Protein AF-A0A976DL37-F1 (afdb_monomer_lite)

Radius of gyration: 19.76 Å; chains: 1; bounding box: 50×33×52 Å

Secondary structure (DSSP, 8-state):
-HHHHHHHHHHHHHHHHHHH-HHHHHHHHHHHHHHHHHHHHHHHHHHHHHHHH---TT--SHHHHHHHHHHHTGGGHHHHHHHHHHHHHHHHHHHHHS--HHHHHHHHHHHHHHHHHIIIIIS-TTHHHHHT-

Structure (mmCIF, N/CA/C/O backbone):
data_AF-A0A976DL37-F1
#
_entry.id   AF-A0A976DL37-F1
#
loop_
_atom_site.group_PDB
_atom_site.id
_atom_site.type_symbol
_atom_site.label_atom_id
_atom_site.label_alt_id
_atom_site.label_comp_id
_atom_site.label_asym_id
_atom_site.label_entity_id
_atom_site.label_seq_id
_atom_site.pdbx_PDB_ins_code
_atom_site.Cartn_x
_atom_site.Cartn_y
_atom_site.Cartn_z
_atom_site.occupancy
_atom_site.B_iso_or_equiv
_at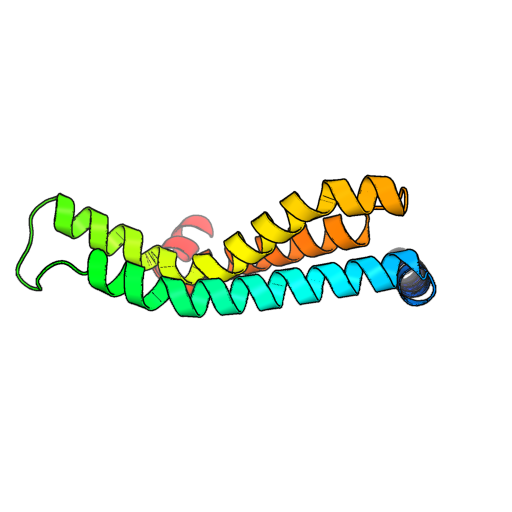om_site.auth_seq_id
_atom_site.auth_comp_id
_atom_site.auth_asym_id
_atom_site.auth_atom_id
_atom_site.pdbx_PDB_model_num
ATOM 1 N N . MET A 1 1 ? 28.365 17.688 -5.684 1.00 71.69 1 MET A N 1
ATOM 2 C CA . MET A 1 1 ? 27.333 17.961 -6.712 1.00 71.69 1 MET A CA 1
ATOM 3 C C . MET A 1 1 ? 27.333 16.906 -7.816 1.00 71.69 1 MET A C 1
ATOM 5 O O . MET A 1 1 ? 26.253 16.498 -8.215 1.00 71.69 1 MET A O 1
ATOM 9 N N . GLU A 1 2 ? 28.495 16.388 -8.227 1.00 80.44 2 GLU A N 1
ATOM 10 C CA . GLU A 1 2 ? 28.615 15.356 -9.277 1.00 80.44 2 GLU A CA 1
ATOM 11 C C . GLU A 1 2 ? 27.859 14.049 -8.974 1.00 80.44 2 GLU A C 1
ATOM 13 O O . GLU A 1 2 ? 27.139 13.545 -9.826 1.00 80.44 2 GLU A O 1
ATOM 18 N N . GLN A 1 3 ? 27.915 13.540 -7.736 1.00 83.25 3 GLN A N 1
ATOM 19 C CA . GLN A 1 3 ? 27.145 12.346 -7.344 1.00 83.25 3 GLN A CA 1
ATOM 20 C C . GLN A 1 3 ? 25.629 12.529 -7.480 1.00 83.25 3 GLN A C 1
ATOM 22 O O . GLN A 1 3 ? 24.932 11.588 -7.842 1.00 83.25 3 GLN A O 1
ATOM 27 N N . LEU A 1 4 ? 25.117 13.731 -7.199 1.00 87.25 4 LEU A N 1
ATOM 28 C CA . LEU A 1 4 ? 23.686 14.024 -7.289 1.00 87.25 4 LEU A CA 1
ATOM 29 C C . LEU A 1 4 ? 23.238 14.072 -8.756 1.00 87.25 4 LEU A C 1
ATOM 31 O O . LEU A 1 4 ? 22.171 13.569 -9.091 1.00 87.25 4 LEU A O 1
ATOM 35 N N . GLN A 1 5 ? 24.086 14.617 -9.633 1.00 87.31 5 GLN A N 1
ATOM 36 C CA . GLN A 1 5 ? 23.867 14.631 -11.080 1.00 87.31 5 GLN A CA 1
ATOM 37 C C . GLN A 1 5 ? 23.916 13.223 -11.681 1.00 87.31 5 GLN A C 1
ATOM 39 O O . GLN A 1 5 ? 23.025 12.873 -12.450 1.00 87.31 5 GLN A O 1
ATOM 44 N N . ALA A 1 6 ? 24.883 12.396 -11.277 1.00 88.06 6 ALA A N 1
ATOM 45 C CA . ALA A 1 6 ? 24.978 11.008 -11.726 1.00 88.06 6 ALA A CA 1
ATOM 46 C C . ALA A 1 6 ? 23.748 10.182 -11.300 1.00 88.06 6 ALA A C 1
ATOM 48 O O . ALA A 1 6 ? 23.188 9.427 -12.097 1.00 88.06 6 ALA A O 1
ATOM 49 N N . TRP A 1 7 ? 23.275 10.370 -10.061 1.00 90.44 7 TRP A N 1
ATOM 50 C CA . TRP A 1 7 ? 22.053 9.727 -9.568 1.00 90.44 7 TRP A CA 1
ATOM 51 C C . TRP A 1 7 ? 20.812 10.168 -10.346 1.00 90.44 7 TRP A C 1
ATOM 53 O O . TRP A 1 7 ? 19.981 9.334 -10.704 1.00 90.44 7 TRP A O 1
ATOM 63 N N . LEU A 1 8 ? 20.695 11.471 -10.626 1.00 89.12 8 LEU A N 1
ATOM 64 C CA . LEU A 1 8 ? 19.595 12.021 -11.416 1.00 89.12 8 LEU A CA 1
ATOM 65 C C . LEU A 1 8 ? 19.593 11.466 -12.840 1.00 89.12 8 LEU A C 1
ATOM 67 O O . LEU A 1 8 ? 18.542 11.013 -13.277 1.00 89.12 8 LEU A O 1
ATOM 71 N N . GLN A 1 9 ? 20.746 11.429 -13.514 1.00 90.38 9 GLN A N 1
ATOM 72 C CA . GLN A 1 9 ? 20.874 10.848 -14.856 1.00 90.38 9 GLN A CA 1
ATOM 73 C C . GLN A 1 9 ? 20.468 9.374 -14.876 1.00 90.38 9 GLN A C 1
ATOM 75 O O . GLN A 1 9 ? 19.644 8.962 -15.685 1.00 90.38 9 GLN A O 1
ATOM 80 N N . THR A 1 10 ? 20.957 8.593 -13.913 1.00 88.50 10 THR A N 1
ATOM 81 C CA . THR A 1 10 ? 20.616 7.166 -13.811 1.00 88.50 10 THR A CA 1
ATOM 82 C C . THR A 1 10 ? 19.110 6.965 -13.618 1.00 88.50 10 THR A C 1
ATOM 84 O O . THR A 1 10 ? 18.492 6.111 -14.259 1.00 88.50 10 THR A O 1
ATOM 87 N N . ALA A 1 11 ? 18.497 7.767 -12.744 1.00 84.50 11 ALA A N 1
ATOM 88 C CA . ALA A 1 11 ? 17.064 7.709 -12.490 1.00 84.50 11 ALA A CA 1
ATOM 89 C C . ALA A 1 11 ? 16.242 8.133 -13.717 1.00 84.50 11 ALA A C 1
ATOM 91 O O . ALA A 1 11 ? 15.235 7.486 -14.019 1.00 84.50 11 ALA A O 1
ATOM 92 N N . THR A 1 12 ? 16.664 9.178 -14.438 1.00 87.38 12 THR A N 1
ATOM 93 C CA . THR A 1 12 ? 15.984 9.625 -15.661 1.00 87.38 12 THR A CA 1
ATOM 94 C C . THR A 1 12 ? 16.100 8.600 -16.775 1.00 87.38 12 THR A C 1
ATOM 96 O O . THR A 1 12 ? 15.089 8.293 -17.399 1.00 87.38 12 THR A O 1
ATOM 99 N N . ASP A 1 13 ? 17.276 8.012 -16.980 1.00 87.12 13 ASP A N 1
ATOM 100 C CA . ASP A 1 13 ? 17.497 7.026 -18.040 1.00 87.12 13 ASP A CA 1
ATOM 101 C C . ASP A 1 13 ? 16.681 5.756 -17.784 1.00 87.12 13 ASP A C 1
ATOM 103 O O . ASP A 1 13 ? 16.032 5.230 -18.688 1.00 87.12 13 ASP A O 1
ATOM 107 N N . THR A 1 14 ? 16.616 5.319 -16.524 1.00 83.75 14 THR A N 1
ATOM 108 C CA . THR A 1 14 ? 15.776 4.184 -16.113 1.00 83.75 14 THR A CA 1
ATOM 109 C C . THR A 1 14 ? 14.292 4.483 -16.342 1.00 83.75 14 THR A C 1
ATOM 111 O O . THR A 1 14 ? 13.572 3.678 -16.934 1.00 83.75 14 THR A O 1
ATOM 114 N N . ALA A 1 15 ? 13.823 5.664 -15.924 1.00 82.12 15 ALA A N 1
ATOM 115 C CA . ALA A 1 15 ? 12.430 6.066 -16.103 1.00 82.12 15 ALA A CA 1
ATOM 116 C C . ALA A 1 15 ? 12.045 6.191 -17.587 1.00 82.12 15 ALA A C 1
ATOM 118 O O . ALA A 1 15 ? 10.956 5.765 -17.980 1.00 82.12 15 ALA A O 1
ATOM 119 N N . LEU A 1 16 ? 12.937 6.731 -18.422 1.00 85.31 16 LEU A N 1
ATOM 120 C CA . LEU A 1 16 ? 12.751 6.810 -19.870 1.00 85.31 16 LEU A CA 1
ATOM 121 C C . LEU A 1 16 ? 12.754 5.418 -20.513 1.00 85.31 16 LEU A C 1
AT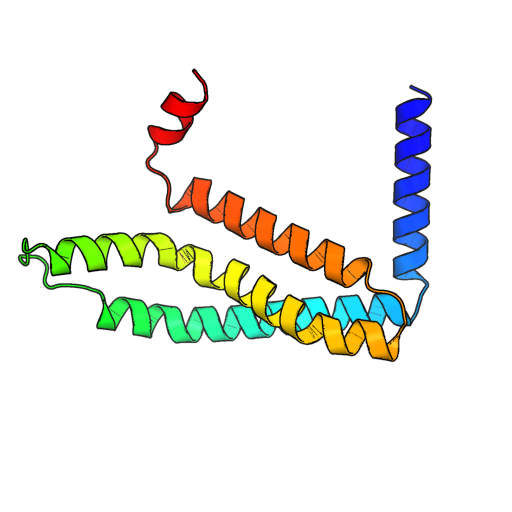OM 123 O O . LEU A 1 16 ? 11.915 5.152 -21.376 1.00 85.31 16 LEU A O 1
ATOM 127 N N . GLY A 1 17 ? 13.617 4.507 -20.058 1.00 82.19 17 GLY A N 1
ATOM 128 C CA . GLY A 1 17 ? 13.621 3.110 -20.498 1.00 82.19 17 GLY A CA 1
ATOM 129 C C . GLY A 1 17 ? 12.295 2.405 -20.204 1.00 82.19 17 GLY A C 1
ATOM 130 O O . GLY A 1 17 ? 11.767 1.681 -21.048 1.00 82.19 17 GLY A O 1
ATOM 131 N N . TRP A 1 18 ? 11.690 2.680 -19.047 1.00 82.31 18 TRP A N 1
ATOM 132 C CA . TRP A 1 18 ? 10.367 2.149 -18.713 1.00 82.31 18 TRP A CA 1
ATOM 133 C C . TRP A 1 18 ? 9.243 2.794 -19.537 1.00 82.31 18 TRP A C 1
ATOM 135 O O . TRP A 1 18 ? 8.326 2.108 -19.976 1.00 82.31 18 TRP A O 1
ATOM 145 N N . LEU A 1 19 ? 9.289 4.104 -19.779 1.00 80.06 19 LEU A N 1
ATOM 146 C CA . LEU A 1 19 ? 8.245 4.797 -20.547 1.00 80.06 19 LEU A CA 1
ATOM 147 C C . LEU A 1 19 ? 8.256 4.446 -22.040 1.00 80.06 19 LEU A C 1
ATOM 149 O O . LEU A 1 19 ? 7.212 4.491 -22.687 1.00 80.06 19 LEU A O 1
ATOM 153 N N . THR A 1 20 ? 9.422 4.104 -22.584 1.00 84.06 20 THR A N 1
ATOM 154 C CA . THR A 1 20 ? 9.598 3.789 -24.011 1.00 84.06 20 THR A CA 1
ATOM 155 C C . THR A 1 20 ? 9.460 2.297 -24.325 1.00 84.06 20 THR A C 1
ATOM 157 O O . THR A 1 20 ? 9.260 1.936 -25.484 1.00 84.06 20 THR A O 1
ATOM 160 N N . SER A 1 21 ? 9.508 1.423 -23.312 1.00 82.69 21 SER A N 1
ATOM 161 C CA . SER A 1 21 ? 9.367 -0.026 -23.479 1.00 82.69 21 SER A CA 1
ATOM 162 C C . SER A 1 21 ? 7.895 -0.481 -23.442 1.00 82.69 21 SER A C 1
ATOM 164 O O . SER A 1 21 ? 7.202 -0.254 -22.444 1.00 82.69 21 SER A O 1
ATOM 166 N N . PRO A 1 22 ? 7.407 -1.218 -24.465 1.00 81.56 22 PRO A N 1
ATOM 167 C CA . PRO A 1 22 ? 6.064 -1.810 -24.459 1.00 81.56 22 PRO A CA 1
ATOM 168 C C . PRO A 1 22 ? 5.812 -2.731 -23.256 1.00 81.56 22 PRO A C 1
ATOM 170 O O . PRO A 1 22 ? 4.707 -2.769 -22.710 1.00 81.56 22 PRO A O 1
ATOM 173 N N . ALA A 1 23 ? 6.850 -3.445 -22.809 1.00 83.62 23 ALA A N 1
ATOM 174 C CA . ALA A 1 23 ? 6.783 -4.322 -21.647 1.00 83.62 23 ALA A CA 1
ATOM 175 C C . ALA A 1 23 ? 6.482 -3.530 -20.370 1.00 83.62 23 ALA A C 1
ATOM 177 O O . ALA A 1 23 ? 5.554 -3.862 -19.632 1.00 83.62 23 ALA A O 1
ATOM 178 N N . ALA A 1 24 ? 7.209 -2.442 -20.132 1.00 84.88 24 ALA A N 1
ATOM 179 C CA . ALA A 1 24 ? 7.029 -1.618 -18.945 1.00 84.88 24 ALA A CA 1
ATOM 180 C C . ALA A 1 24 ? 5.673 -0.888 -18.936 1.00 84.88 24 ALA A C 1
ATOM 182 O O . ALA A 1 24 ? 5.030 -0.816 -17.887 1.00 84.88 24 ALA A O 1
ATOM 183 N N . LEU A 1 25 ? 5.163 -0.454 -20.095 1.00 85.56 25 LEU A N 1
ATOM 184 C CA . LEU A 1 25 ? 3.800 0.084 -20.210 1.00 85.56 25 LEU A CA 1
ATOM 185 C C . LEU A 1 25 ? 2.729 -0.952 -19.837 1.00 85.56 25 LEU A C 1
ATOM 187 O O . LEU A 1 25 ? 1.782 -0.632 -19.116 1.00 85.56 25 LEU A O 1
ATOM 191 N N . SER A 1 26 ? 2.891 -2.207 -20.265 1.00 86.94 26 SER A N 1
ATOM 192 C CA . SER A 1 26 ? 1.968 -3.284 -19.884 1.00 86.94 26 SER A CA 1
ATOM 193 C C . SER A 1 26 ? 2.010 -3.579 -18.375 1.00 86.94 26 SER A C 1
ATOM 195 O O . SER A 1 26 ? 0.968 -3.791 -17.752 1.00 86.94 26 SER A O 1
ATOM 197 N N . GLN A 1 27 ? 3.196 -3.499 -17.759 1.00 88.00 27 GLN A N 1
ATOM 198 C CA . GLN A 1 27 ? 3.378 -3.655 -16.314 1.00 88.00 27 GLN A CA 1
ATOM 199 C C . GLN A 1 27 ? 2.743 -2.508 -15.532 1.00 88.00 27 GLN A C 1
ATOM 201 O O . GLN A 1 27 ? 2.091 -2.752 -14.517 1.00 88.00 27 GLN A O 1
ATOM 206 N N . LEU A 1 28 ? 2.865 -1.269 -16.017 1.00 89.19 28 LEU A N 1
ATOM 207 C CA . LEU A 1 28 ? 2.146 -0.121 -15.460 1.00 89.19 28 LEU A CA 1
ATOM 208 C C . LEU A 1 28 ? 0.631 -0.318 -15.552 1.00 89.19 28 LEU A C 1
ATOM 210 O O . LEU A 1 28 ? -0.073 -0.094 -14.567 1.00 89.19 28 LEU A O 1
ATOM 214 N N . GLY A 1 29 ? 0.129 -0.790 -16.694 1.00 90.31 29 GLY A N 1
ATOM 215 C CA . GLY A 1 29 ? -1.281 -1.145 -16.856 1.00 90.31 29 GLY A CA 1
ATOM 216 C C . GLY A 1 29 ? -1.739 -2.180 -15.825 1.00 90.31 29 GLY A C 1
ATOM 217 O O . GLY A 1 29 ? -2.777 -1.999 -15.187 1.00 90.31 29 GLY A O 1
ATOM 218 N N . LEU A 1 30 ? -0.931 -3.217 -15.589 1.00 90.25 30 LEU A N 1
ATOM 219 C CA . LEU A 1 30 ? -1.209 -4.243 -14.582 1.00 90.25 30 LEU A CA 1
ATOM 220 C C . LEU A 1 30 ? -1.188 -3.681 -13.153 1.00 90.25 30 LEU A C 1
ATOM 222 O O . LEU A 1 30 ? -2.059 -4.029 -12.358 1.00 90.25 30 LEU A O 1
ATOM 226 N N . LEU A 1 31 ? -0.261 -2.774 -12.827 1.00 91.88 31 LEU A N 1
ATOM 227 C CA . LEU A 1 31 ? -0.240 -2.082 -11.530 1.00 91.88 31 LEU A CA 1
ATOM 228 C C . LEU A 1 31 ? -1.492 -1.236 -11.308 1.00 91.88 31 LEU A C 1
ATOM 230 O O . LEU A 1 31 ? -2.079 -1.272 -10.224 1.00 91.88 31 LEU A O 1
ATOM 234 N N . ILE A 1 32 ? -1.913 -0.486 -12.328 1.00 93.88 32 ILE A N 1
ATOM 235 C CA . ILE A 1 32 ? -3.134 0.321 -12.272 1.00 93.88 32 ILE A CA 1
ATOM 236 C C . ILE A 1 32 ? -4.344 -0.596 -12.085 1.00 93.88 32 ILE A C 1
ATOM 238 O O . ILE A 1 32 ? -5.164 -0.347 -11.202 1.00 93.88 32 ILE A O 1
ATOM 242 N N . ALA A 1 33 ? -4.434 -1.683 -12.853 1.00 94.25 33 ALA A N 1
ATOM 243 C CA . ALA A 1 33 ? -5.503 -2.665 -12.715 1.00 94.25 33 ALA A CA 1
ATOM 244 C C . ALA A 1 33 ? -5.530 -3.275 -11.304 1.00 94.25 33 ALA A C 1
ATOM 246 O O . ALA A 1 33 ? -6.581 -3.283 -10.663 1.00 94.25 33 ALA A O 1
ATOM 247 N N . ALA A 1 34 ? -4.379 -3.701 -10.774 1.00 94.19 34 ALA A N 1
ATOM 248 C CA . ALA A 1 34 ? -4.259 -4.238 -9.421 1.00 94.19 34 ALA A CA 1
ATOM 249 C C . ALA A 1 34 ? -4.703 -3.221 -8.360 1.00 94.19 34 ALA A C 1
ATOM 251 O O . ALA A 1 34 ? -5.444 -3.572 -7.442 1.00 94.19 34 ALA A O 1
ATOM 252 N N . TYR A 1 35 ? -4.316 -1.951 -8.505 1.00 95.00 35 TYR A N 1
ATOM 253 C CA . TYR A 1 35 ? -4.745 -0.880 -7.607 1.00 95.00 35 TYR A CA 1
ATOM 254 C C . TYR A 1 35 ? -6.257 -0.628 -7.674 1.00 95.00 35 TYR A C 1
ATOM 256 O O . TYR A 1 35 ? -6.904 -0.485 -6.636 1.00 95.00 35 TYR A O 1
ATOM 264 N N . LEU A 1 36 ? -6.844 -0.588 -8.873 1.00 96.56 36 LEU A N 1
ATOM 265 C CA . LEU A 1 36 ? -8.284 -0.379 -9.049 1.00 96.56 36 LEU A CA 1
ATOM 266 C C . LEU A 1 36 ? -9.091 -1.539 -8.466 1.00 96.56 36 LEU A C 1
ATOM 268 O O . LEU A 1 36 ? -10.043 -1.307 -7.718 1.00 96.56 36 LEU A O 1
ATOM 272 N N . VAL A 1 37 ? -8.675 -2.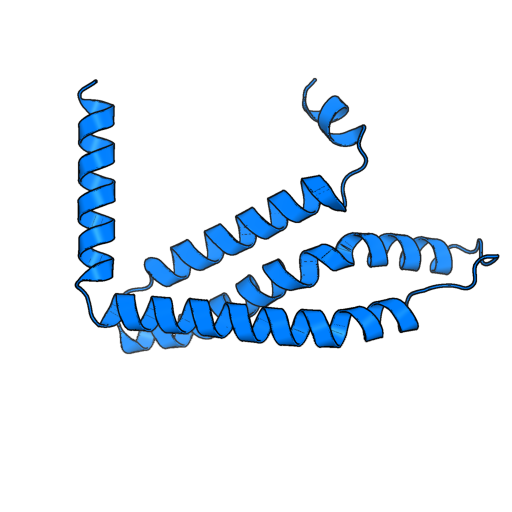775 -8.739 1.00 96.00 37 VAL A N 1
ATOM 273 C CA . VAL A 1 37 ? -9.278 -3.978 -8.158 1.00 96.00 37 VAL A CA 1
ATOM 274 C C . VAL A 1 37 ? -9.140 -3.941 -6.635 1.00 96.00 37 VAL A C 1
ATOM 276 O O . VAL A 1 37 ? -10.142 -4.073 -5.936 1.00 96.00 37 VAL A O 1
ATOM 279 N N . ALA A 1 38 ? -7.956 -3.639 -6.096 1.00 95.81 38 ALA A N 1
ATOM 280 C CA . ALA A 1 38 ? -7.752 -3.477 -4.655 1.00 95.81 38 ALA A CA 1
ATOM 281 C C . ALA A 1 38 ? -8.654 -2.399 -4.043 1.00 95.81 38 ALA A C 1
ATOM 283 O O . ALA A 1 38 ? -9.200 -2.597 -2.958 1.00 95.81 38 ALA A O 1
ATOM 284 N N . ARG A 1 39 ? -8.841 -1.266 -4.728 1.00 95.81 39 ARG A N 1
ATOM 285 C CA . ARG A 1 39 ? -9.728 -0.187 -4.283 1.00 95.81 39 ARG A CA 1
ATOM 286 C C . ARG A 1 39 ? -11.186 -0.643 -4.251 1.00 95.81 39 ARG A C 1
ATOM 288 O O . ARG A 1 39 ? -11.866 -0.374 -3.263 1.00 95.81 39 ARG A O 1
ATOM 295 N N . LEU A 1 40 ? -11.651 -1.341 -5.286 1.00 95.69 40 LEU A N 1
ATOM 296 C CA . LEU A 1 40 ? -13.007 -1.896 -5.346 1.00 95.69 40 LEU A CA 1
ATOM 297 C C . LEU A 1 40 ? -13.232 -2.937 -4.243 1.00 95.69 40 LEU A C 1
ATOM 299 O O . LEU A 1 40 ? -14.213 -2.840 -3.504 1.00 95.69 40 LEU A O 1
ATOM 303 N N . LEU A 1 41 ? -12.302 -3.884 -4.078 1.00 94.50 41 LEU A N 1
ATOM 304 C CA . LEU A 1 41 ? -12.354 -4.889 -3.013 1.00 94.50 41 LEU A CA 1
ATOM 305 C C . LEU A 1 41 ? -12.333 -4.228 -1.636 1.00 94.50 41 LEU A C 1
ATOM 307 O O . LEU A 1 41 ? -13.162 -4.552 -0.795 1.00 94.50 41 LEU A O 1
ATOM 311 N N . SER A 1 42 ? -11.431 -3.276 -1.408 1.00 93.38 42 SER A N 1
ATOM 312 C CA . SER A 1 42 ? -11.331 -2.564 -0.135 1.00 93.38 42 SER A CA 1
ATOM 313 C C . SER A 1 42 ? -12.624 -1.811 0.184 1.00 93.38 42 SER A C 1
ATOM 315 O O . SER A 1 42 ? -13.153 -1.944 1.285 1.00 93.38 42 SER A O 1
ATOM 317 N N . HIS A 1 43 ? -13.205 -1.108 -0.791 1.00 92.94 43 HIS A N 1
ATOM 318 C CA . HIS A 1 43 ? -14.483 -0.416 -0.617 1.00 92.94 43 HIS A CA 1
ATOM 319 C C . HIS A 1 43 ? -15.646 -1.386 -0.355 1.00 92.94 43 HIS A C 1
ATOM 321 O O . HIS A 1 43 ? -16.574 -1.058 0.382 1.00 92.94 43 HIS A O 1
ATOM 327 N N . ARG A 1 44 ? -15.604 -2.595 -0.928 1.00 92.62 44 ARG A N 1
ATOM 328 C CA . ARG A 1 44 ? -16.633 -3.620 -0.723 1.00 92.62 44 ARG A CA 1
ATOM 329 C C . ARG A 1 44 ? -16.491 -4.352 0.612 1.00 92.62 44 ARG A C 1
ATOM 331 O O . ARG A 1 44 ? -17.502 -4.611 1.259 1.00 92.62 44 ARG A O 1
ATOM 338 N N . PHE A 1 45 ? -15.269 -4.685 1.021 1.00 91.25 45 PHE A N 1
ATOM 339 C CA . PHE A 1 45 ? -14.994 -5.447 2.239 1.00 91.25 45 PHE A CA 1
ATOM 340 C C . PHE A 1 4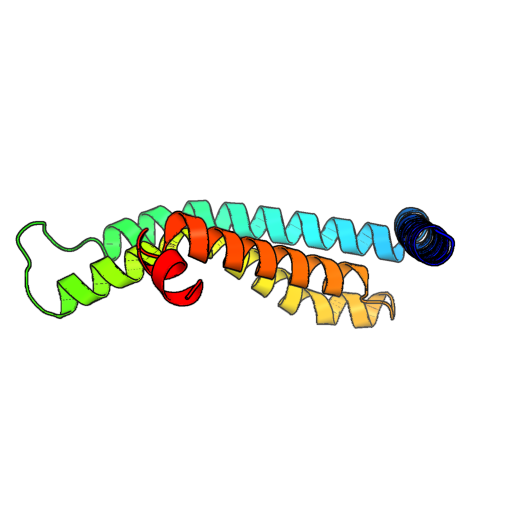5 ? -14.977 -4.588 3.496 1.00 91.25 45 PHE A C 1
ATOM 342 O O . PHE A 1 45 ? -15.370 -5.086 4.546 1.00 91.25 45 PHE A O 1
ATOM 349 N N . SER A 1 46 ? -14.590 -3.313 3.402 1.00 89.81 46 SER A N 1
ATOM 350 C CA . SER A 1 46 ? -14.570 -2.401 4.553 1.00 89.81 46 SER A CA 1
ATOM 351 C C . SER A 1 46 ? -15.889 -2.389 5.339 1.00 89.81 46 SER A C 1
ATOM 353 O O . SER A 1 46 ? -15.839 -2.712 6.523 1.00 89.81 46 SER A O 1
ATOM 355 N N . PRO A 1 47 ? -17.069 -2.145 4.727 1.00 90.50 47 PRO A N 1
ATOM 356 C CA . PRO A 1 47 ? -18.330 -2.133 5.472 1.00 90.50 47 PRO A CA 1
ATOM 357 C C . PRO A 1 47 ? -18.708 -3.510 6.034 1.00 90.50 47 PRO A C 1
ATOM 359 O O . PRO A 1 47 ? -19.310 -3.598 7.099 1.00 90.50 47 PRO A O 1
ATOM 362 N N . VAL A 1 48 ? -18.342 -4.600 5.351 1.00 92.25 48 VAL A N 1
ATOM 363 C CA . VAL A 1 48 ? -18.624 -5.969 5.816 1.00 92.25 48 VAL A CA 1
ATOM 364 C C . VAL A 1 48 ? -17.790 -6.298 7.053 1.00 92.25 48 VAL A C 1
ATOM 366 O O . VAL A 1 48 ? -18.316 -6.815 8.040 1.00 92.25 48 VAL A O 1
ATOM 369 N N . ILE A 1 49 ? -16.497 -5.978 7.015 1.00 90.50 49 ILE A N 1
ATOM 370 C CA . ILE A 1 49 ? -15.565 -6.177 8.126 1.00 90.50 49 ILE A CA 1
ATOM 371 C C . ILE A 1 49 ? -15.962 -5.279 9.297 1.00 90.50 49 ILE A C 1
ATOM 373 O O . ILE A 1 49 ? -16.030 -5.754 10.429 1.00 90.50 49 ILE A O 1
ATOM 377 N N . GLU A 1 50 ? -16.291 -4.018 9.025 1.00 91.50 50 GLU A N 1
ATOM 378 C CA . GLU A 1 50 ? -16.750 -3.066 10.031 1.00 91.50 50 GLU A CA 1
ATOM 379 C C . GLU A 1 50 ? -18.024 -3.552 10.719 1.00 91.50 50 GLU A C 1
ATOM 381 O O . GLU A 1 50 ? -18.038 -3.688 11.939 1.00 91.50 50 GLU A O 1
ATOM 386 N N . HIS A 1 51 ? -19.055 -3.931 9.968 1.00 89.75 51 HIS A N 1
ATOM 387 C CA . HIS A 1 51 ? -20.302 -4.432 10.544 1.00 89.75 51 HIS A CA 1
ATOM 388 C C . HIS A 1 51 ? -20.111 -5.734 11.344 1.00 89.75 51 HIS A C 1
ATOM 390 O O . HIS A 1 51 ? -20.682 -5.896 12.420 1.00 89.75 51 HIS A O 1
ATOM 396 N N . THR A 1 52 ? -19.288 -6.662 10.849 1.00 88.06 52 THR A N 1
ATOM 397 C CA . THR A 1 52 ? -19.091 -7.978 11.487 1.00 88.06 52 THR A CA 1
ATOM 398 C C . THR A 1 52 ? -18.235 -7.888 12.748 1.00 88.06 52 THR A C 1
ATOM 400 O O . THR A 1 52 ? -18.467 -8.606 13.726 1.00 88.06 52 THR A O 1
ATOM 403 N N . LEU A 1 53 ? -17.223 -7.019 12.735 1.00 86.81 53 LEU A N 1
ATOM 404 C CA . LEU A 1 53 ? -16.297 -6.882 13.849 1.00 86.81 53 LEU A CA 1
ATOM 405 C C . LEU A 1 53 ? -16.745 -5.828 14.859 1.00 86.81 53 LEU A C 1
ATOM 407 O O . LEU A 1 53 ? -16.325 -5.941 16.005 1.00 86.81 53 LEU A O 1
ATOM 411 N N . THR A 1 54 ? -17.599 -4.858 14.515 1.00 86.81 54 THR A N 1
ATOM 412 C CA . THR A 1 54 ? -18.046 -3.828 15.471 1.00 86.81 54 THR A CA 1
ATOM 413 C C . THR A 1 54 ? -18.767 -4.480 16.655 1.00 86.81 54 THR A C 1
ATOM 415 O O . THR A 1 54 ? -19.869 -5.012 16.506 1.00 86.81 54 THR A O 1
ATOM 418 N N . PRO A 1 55 ? -18.158 -4.493 17.856 1.00 82.19 55 PRO A N 1
ATOM 419 C CA . PRO A 1 55 ? -18.807 -5.053 19.027 1.00 82.19 55 PRO A CA 1
ATOM 420 C C . PRO A 1 55 ? -19.804 -4.041 19.597 1.00 82.19 55 PRO A C 1
ATOM 422 O O . PRO A 1 55 ? -19.630 -2.832 19.437 1.00 82.19 55 PRO A O 1
ATOM 425 N N . LYS A 1 56 ? -20.820 -4.528 20.323 1.00 82.38 56 LYS A N 1
ATOM 426 C CA . LYS A 1 56 ? -21.788 -3.660 21.012 1.00 82.38 56 LYS A CA 1
ATOM 427 C C . LYS A 1 56 ? -21.060 -2.621 21.895 1.00 82.38 56 LYS A C 1
ATOM 429 O O . LYS A 1 56 ? -20.022 -2.962 22.475 1.00 82.38 56 LYS A O 1
ATOM 434 N N . PRO A 1 57 ? -21.575 -1.382 22.026 1.00 71.94 57 PRO A N 1
ATOM 435 C CA . PRO A 1 57 ? -20.876 -0.289 22.718 1.00 71.94 57 PRO A CA 1
ATOM 436 C C . PRO A 1 57 ? -20.430 -0.653 24.142 1.00 71.94 57 PRO A C 1
ATOM 438 O O . PRO A 1 57 ? -19.300 -0.363 24.536 1.00 71.94 57 PRO A O 1
ATOM 441 N N . GLU A 1 58 ? -21.282 -1.387 24.857 1.00 77.06 58 GLU A N 1
ATOM 442 C CA . GLU A 1 58 ? -21.126 -1.776 26.266 1.00 77.06 58 GLU A CA 1
ATOM 443 C C . GLU A 1 58 ? -20.318 -3.069 26.471 1.00 77.06 58 GLU A C 1
ATOM 445 O O . GLU A 1 58 ? -20.019 -3.456 27.598 1.00 77.06 58 GLU A O 1
ATOM 450 N N . ALA A 1 59 ? -19.939 -3.763 25.395 1.00 77.62 59 ALA A N 1
ATOM 451 C CA . ALA A 1 59 ? -19.191 -5.008 25.493 1.00 77.62 59 ALA A CA 1
ATOM 452 C C . ALA A 1 59 ? -17.722 -4.741 25.872 1.00 77.62 59 ALA A C 1
ATOM 454 O O . ALA A 1 59 ? -16.922 -4.304 25.043 1.00 77.62 59 ALA A O 1
ATOM 455 N N . THR A 1 60 ? -17.357 -5.040 27.120 1.00 80.62 60 THR A N 1
ATOM 456 C CA . THR A 1 60 ? -16.001 -4.838 27.674 1.00 80.62 60 THR A CA 1
ATOM 457 C C . THR A 1 60 ? -15.134 -6.100 27.694 1.00 80.62 60 THR A C 1
ATOM 459 O O . THR A 1 60 ? -13.955 -6.037 28.040 1.00 80.62 60 THR A O 1
ATOM 462 N N . HIS A 1 61 ? -15.683 -7.251 27.304 1.00 88.50 61 HIS A N 1
ATOM 463 C CA . HIS A 1 61 ? -14.969 -8.526 27.314 1.00 88.50 61 HIS A CA 1
ATOM 464 C C . HIS A 1 61 ? -13.798 -8.558 26.310 1.00 88.50 61 HIS A C 1
ATOM 466 O O . HIS A 1 61 ? -13.756 -7.807 25.333 1.00 88.50 61 HIS A O 1
ATOM 472 N N . ILE A 1 62 ? -12.848 -9.474 26.525 1.00 88.12 62 ILE A N 1
ATOM 473 C CA . ILE A 1 62 ? -11.579 -9.559 25.775 1.00 88.12 62 ILE A CA 1
ATOM 474 C C . ILE A 1 62 ? -11.800 -9.617 24.252 1.00 88.12 62 ILE A C 1
ATOM 476 O O . ILE A 1 62 ? -11.121 -8.907 23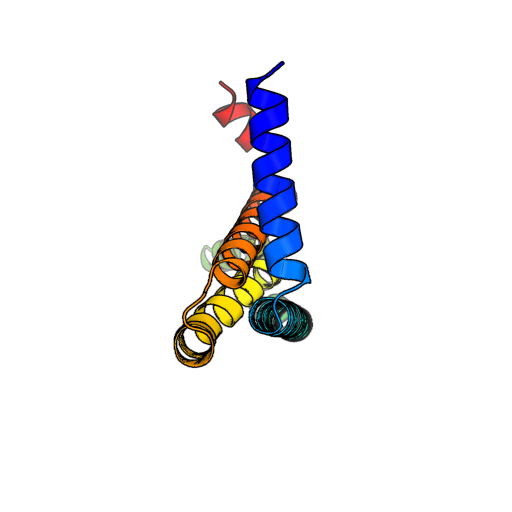.509 1.00 88.12 62 ILE A O 1
ATOM 480 N N . LEU A 1 63 ? -12.790 -10.384 23.777 1.00 87.31 63 LEU A N 1
ATOM 481 C CA . LEU A 1 63 ? -13.100 -10.476 22.342 1.00 87.31 63 LEU A CA 1
ATOM 482 C C . LEU A 1 63 ? -13.543 -9.133 21.741 1.00 87.31 63 LEU A C 1
ATOM 484 O O . LEU A 1 63 ? -13.151 -8.813 20.622 1.00 87.31 63 LEU A O 1
ATOM 488 N N . ALA A 1 64 ? -14.308 -8.315 22.469 1.00 86.81 64 ALA A N 1
ATOM 489 C CA . ALA A 1 64 ? -14.704 -6.988 22.001 1.00 86.81 64 ALA A CA 1
ATOM 490 C C . ALA A 1 64 ? -13.490 -6.058 21.863 1.00 86.81 64 ALA A C 1
ATOM 492 O O . ALA A 1 64 ? -13.391 -5.297 20.899 1.00 86.81 64 ALA A O 1
ATOM 493 N N . ARG A 1 65 ? -12.519 -6.164 22.778 1.00 86.56 65 ARG A N 1
ATOM 494 C CA . ARG A 1 65 ? -11.260 -5.412 22.700 1.00 86.56 65 ARG A CA 1
ATOM 495 C C . ARG A 1 65 ? -10.412 -5.842 21.500 1.00 86.56 65 ARG A C 1
ATOM 497 O O . ARG A 1 65 ? -9.936 -4.978 20.769 1.00 86.56 65 ARG A O 1
ATOM 504 N N . LEU A 1 66 ? -10.291 -7.151 21.258 1.00 88.62 66 LEU A N 1
ATOM 505 C CA . LEU A 1 66 ? -9.588 -7.704 20.092 1.00 88.62 66 LEU A CA 1
ATOM 506 C C . LEU A 1 66 ? -10.224 -7.257 18.771 1.00 88.62 66 LEU A C 1
ATOM 508 O O . LEU A 1 66 ? -9.514 -6.863 17.851 1.00 88.62 66 LEU A O 1
ATOM 512 N N . ARG A 1 67 ? -11.558 -7.252 18.685 1.00 89.31 67 ARG A N 1
ATOM 513 C CA . ARG A 1 67 ? -12.273 -6.774 17.495 1.00 89.31 67 ARG A CA 1
ATOM 514 C C . ARG A 1 67 ? -12.043 -5.285 17.227 1.00 89.31 67 ARG A C 1
ATOM 516 O O . ARG A 1 67 ? -11.749 -4.915 16.096 1.00 89.31 67 ARG A O 1
ATOM 523 N N . ARG A 1 68 ? -12.120 -4.436 18.262 1.00 88.19 68 ARG A N 1
ATOM 524 C CA . ARG A 1 68 ? -11.814 -2.995 18.145 1.00 88.19 68 ARG A CA 1
ATOM 525 C C . ARG A 1 68 ? -10.368 -2.759 17.717 1.00 88.19 68 ARG A C 1
ATOM 527 O O . ARG A 1 68 ? -10.122 -1.884 16.899 1.00 88.19 68 ARG A O 1
ATOM 534 N N . PHE A 1 69 ? -9.434 -3.551 18.240 1.00 89.06 69 PHE A N 1
ATOM 535 C CA . PHE A 1 69 ? -8.039 -3.511 17.815 1.00 89.06 69 PHE A CA 1
ATOM 536 C C . PHE A 1 69 ? -7.890 -3.895 16.337 1.00 89.06 69 PHE A C 1
ATOM 538 O O . PHE A 1 69 ? -7.284 -3.146 15.583 1.00 89.06 69 PHE A O 1
ATOM 545 N N . ALA A 1 70 ? -8.515 -4.988 15.887 1.00 89.81 70 ALA A N 1
ATOM 546 C CA . ALA A 1 70 ? -8.491 -5.397 14.481 1.00 89.81 70 ALA A CA 1
ATOM 547 C C . ALA A 1 70 ? -9.067 -4.321 13.539 1.00 89.81 70 ALA A C 1
ATOM 549 O O . ALA A 1 70 ? -8.503 -4.069 12.474 1.00 89.81 70 ALA A O 1
ATOM 550 N N . LEU A 1 71 ? -10.138 -3.634 13.951 1.00 91.44 71 LEU A N 1
ATOM 551 C CA . LEU A 1 71 ? -10.744 -2.539 13.183 1.00 91.44 71 LEU A CA 1
ATOM 552 C C . LEU A 1 71 ? -9.806 -1.344 12.970 1.00 91.44 71 LEU A C 1
ATOM 554 O O . LEU A 1 71 ? -9.936 -0.651 11.964 1.00 91.44 71 LEU A O 1
ATOM 558 N N . GLN A 1 72 ? -8.817 -1.121 13.842 1.00 91.19 72 GLN A N 1
ATOM 559 C CA . GLN A 1 72 ? -7.819 -0.065 13.628 1.00 91.19 72 GLN A CA 1
ATOM 560 C C . GLN A 1 72 ? -6.985 -0.315 12.367 1.00 91.19 72 GLN A C 1
ATOM 562 O O . GLN A 1 72 ? -6.540 0.638 11.739 1.00 91.19 72 GLN A O 1
ATOM 567 N N . PHE A 1 73 ? -6.814 -1.575 11.951 1.00 91.88 73 PHE A N 1
ATOM 568 C CA . PHE A 1 73 ? -6.046 -1.948 10.761 1.00 91.88 73 PHE A CA 1
ATOM 569 C C . PHE A 1 73 ? -6.859 -1.860 9.462 1.00 91.88 73 PHE A C 1
ATOM 571 O O . PHE A 1 73 ? -6.301 -2.072 8.387 1.00 91.88 73 PHE A O 1
ATOM 578 N N . LEU A 1 74 ? -8.146 -1.496 9.512 1.00 91.81 74 LEU A N 1
ATOM 579 C CA . LEU A 1 74 ? -8.992 -1.358 8.321 1.00 91.81 74 LEU A CA 1
ATOM 580 C C . LEU A 1 74 ? -8.380 -0.465 7.219 1.00 91.81 74 LEU A C 1
ATOM 582 O O . LEU A 1 74 ? -8.436 -0.848 6.051 1.00 91.81 74 LEU A O 1
ATOM 586 N N . PRO A 1 75 ? -7.706 0.664 7.525 1.00 92.12 75 PRO A N 1
ATOM 587 C CA . PRO A 1 75 ? -7.073 1.493 6.501 1.00 92.12 75 PRO A CA 1
ATOM 588 C C . PRO A 1 75 ? -5.933 0.808 5.731 1.00 92.12 75 PRO A C 1
ATOM 590 O O . PRO A 1 75 ? -5.553 1.294 4.664 1.00 92.12 75 PRO A O 1
ATOM 593 N N . LEU A 1 76 ? -5.384 -0.297 6.248 1.00 93.94 76 LEU A N 1
ATOM 594 C CA . LEU A 1 76 ? -4.329 -1.075 5.595 1.00 93.94 76 LEU A CA 1
ATOM 595 C C . LEU A 1 76 ? -4.865 -2.043 4.539 1.00 93.94 76 LEU A C 1
ATOM 597 O O . LEU A 1 76 ? -4.079 -2.510 3.719 1.00 93.94 76 LEU A O 1
ATOM 601 N N . LEU A 1 77 ? -6.178 -2.306 4.498 1.00 93.44 77 LEU A N 1
ATOM 602 C CA . LEU A 1 77 ? -6.780 -3.197 3.497 1.00 93.44 77 LEU A CA 1
ATOM 603 C C . LEU A 1 77 ? -6.384 -2.813 2.079 1.00 93.44 77 LEU A C 1
ATOM 605 O O . LEU A 1 77 ? -5.939 -3.659 1.317 1.00 93.44 77 LEU A O 1
ATOM 609 N N . LEU A 1 78 ? -6.527 -1.534 1.725 1.00 93.94 78 LEU A N 1
ATOM 610 C CA . LEU A 1 78 ? -6.247 -1.069 0.369 1.00 93.94 78 LEU A CA 1
ATOM 611 C C . LEU A 1 78 ? -4.782 -1.297 -0.036 1.00 93.94 78 LEU A C 1
ATOM 613 O O . LEU A 1 78 ? -4.565 -1.985 -1.035 1.00 93.94 78 LEU A O 1
ATOM 617 N N . PRO A 1 79 ? -3.775 -0.754 0.680 1.00 95.50 79 PRO A N 1
ATOM 618 C CA . PRO A 1 79 ? -2.388 -0.919 0.257 1.00 95.50 79 PRO A CA 1
ATOM 619 C C . PRO A 1 79 ? -1.926 -2.382 0.311 1.00 95.50 79 PRO A C 1
ATOM 621 O O . PRO A 1 79 ? -1.161 -2.802 -0.556 1.00 95.50 79 PRO A O 1
ATOM 624 N N . LEU A 1 80 ? -2.424 -3.185 1.260 1.00 95.88 80 LEU A N 1
ATOM 625 C CA . LEU A 1 80 ? -2.080 -4.607 1.341 1.00 95.88 80 LEU A CA 1
ATOM 626 C C . LEU A 1 80 ? -2.719 -5.430 0.218 1.00 95.88 80 LEU A C 1
ATOM 628 O O . LEU A 1 80 ? -2.045 -6.279 -0.360 1.00 95.88 80 LEU A O 1
ATOM 632 N N . LEU A 1 81 ? -3.978 -5.163 -0.140 1.00 95.19 81 LEU A N 1
ATOM 633 C CA . LEU A 1 81 ? -4.624 -5.809 -1.285 1.00 95.19 81 LEU A CA 1
ATOM 634 C C . LEU A 1 81 ? -3.926 -5.438 -2.595 1.00 95.19 81 LEU A C 1
ATOM 636 O O . LEU A 1 81 ? -3.683 -6.316 -3.417 1.00 95.19 81 LEU A O 1
ATOM 640 N N . ALA A 1 82 ? -3.556 -4.167 -2.774 1.00 95.88 82 ALA A N 1
ATOM 641 C CA . ALA A 1 82 ? -2.823 -3.720 -3.959 1.00 95.88 82 ALA A CA 1
ATOM 642 C C . ALA A 1 82 ? -1.468 -4.431 -4.076 1.00 95.88 82 ALA A C 1
ATOM 644 O O . ALA A 1 82 ? -1.122 -4.931 -5.148 1.00 95.88 82 ALA A O 1
ATOM 645 N N . TYR A 1 83 ? -0.737 -4.551 -2.964 1.00 95.75 83 TYR A N 1
ATOM 646 C CA . TYR A 1 83 ? 0.500 -5.325 -2.905 1.00 95.75 83 TYR A CA 1
ATOM 647 C C . TYR A 1 83 ? 0.272 -6.804 -3.243 1.00 95.75 83 TYR A C 1
ATOM 649 O O . TYR A 1 83 ? 0.966 -7.340 -4.103 1.00 95.75 83 TYR A O 1
ATOM 657 N N . ALA A 1 84 ? -0.704 -7.454 -2.604 1.00 94.62 84 ALA A N 1
ATOM 658 C CA . ALA A 1 84 ? -0.969 -8.879 -2.779 1.00 94.62 84 ALA A CA 1
ATOM 659 C C . ALA A 1 84 ? -1.381 -9.221 -4.218 1.00 94.62 84 ALA A C 1
ATOM 661 O O . ALA A 1 84 ? -0.845 -10.161 -4.801 1.00 94.62 84 ALA A O 1
ATOM 662 N N . LEU A 1 85 ? -2.276 -8.429 -4.818 1.00 93.38 85 LEU A N 1
ATOM 663 C CA . LEU A 1 85 ? -2.697 -8.602 -6.212 1.00 93.38 85 LEU A CA 1
ATOM 664 C C . LEU A 1 85 ? -1.532 -8.397 -7.184 1.00 93.38 85 LEU A C 1
ATOM 666 O O . LEU A 1 85 ? -1.373 -9.159 -8.134 1.00 93.38 85 LEU A O 1
ATOM 670 N N . THR A 1 86 ? -0.680 -7.409 -6.916 1.00 92.88 86 THR A N 1
ATOM 671 C CA . THR A 1 86 ? 0.516 -7.156 -7.728 1.00 92.88 86 THR A CA 1
ATOM 672 C C . THR A 1 86 ? 1.530 -8.292 -7.609 1.00 92.88 86 THR A C 1
ATOM 674 O O . THR A 1 86 ? 2.083 -8.728 -8.613 1.00 92.88 86 THR A O 1
ATOM 677 N N . ALA A 1 87 ? 1.760 -8.803 -6.397 1.00 91.19 87 ALA A N 1
ATOM 678 C CA . ALA A 1 87 ? 2.651 -9.934 -6.158 1.00 91.19 87 ALA A CA 1
ATOM 679 C C . ALA A 1 87 ? 2.132 -11.219 -6.820 1.00 91.19 87 ALA A C 1
ATOM 681 O O . ALA A 1 87 ? 2.915 -1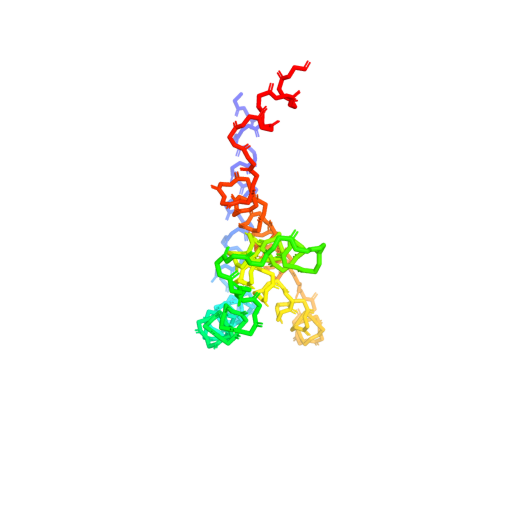1.968 -7.393 1.00 91.19 87 ALA A O 1
ATOM 682 N N . ALA A 1 88 ? 0.816 -11.444 -6.818 1.00 89.62 88 ALA A N 1
ATOM 683 C CA . ALA A 1 88 ? 0.211 -12.548 -7.559 1.00 89.62 88 ALA A CA 1
ATOM 684 C C . ALA A 1 88 ? 0.403 -12.396 -9.082 1.00 89.62 88 ALA A C 1
ATOM 686 O O . ALA A 1 88 ? 0.670 -13.377 -9.773 1.00 89.62 88 ALA A O 1
ATOM 687 N N . GLY A 1 89 ? 0.318 -11.167 -9.604 1.00 83.62 89 GLY A N 1
ATOM 688 C CA . GLY A 1 89 ? 0.551 -10.859 -11.020 1.00 83.62 89 GLY A CA 1
ATOM 689 C C . GLY A 1 89 ? 2.019 -10.920 -11.462 1.00 83.62 89 GLY A C 1
ATOM 690 O O . GLY A 1 89 ? 2.290 -11.003 -12.659 1.00 83.62 89 GLY A O 1
ATOM 691 N N . GLU A 1 90 ? 2.973 -10.926 -10.528 1.00 84.56 90 GLU A N 1
ATOM 692 C CA . GLU A 1 90 ? 4.412 -10.921 -10.826 1.00 84.56 90 GLU A CA 1
ATOM 693 C C . GLU A 1 90 ? 4.846 -12.145 -11.637 1.00 84.56 90 GLU A C 1
ATOM 695 O O . GLU A 1 90 ? 5.636 -12.011 -12.575 1.00 84.56 90 GLU A O 1
ATOM 700 N N . GLY A 1 91 ? 4.285 -13.319 -11.324 1.00 78.75 91 GLY A N 1
ATOM 701 C CA . GLY A 1 91 ? 4.550 -14.551 -12.066 1.00 78.75 91 GLY A CA 1
ATOM 702 C C . GLY A 1 91 ? 4.232 -14.401 -13.554 1.00 78.75 91 GLY A C 1
ATOM 703 O O . GLY A 1 91 ? 5.063 -14.744 -14.388 1.00 78.75 91 GLY A O 1
ATOM 704 N N . LEU A 1 92 ? 3.090 -13.784 -13.878 1.00 74.88 92 LEU A N 1
ATOM 705 C CA . LEU A 1 92 ? 2.660 -13.535 -15.257 1.00 74.88 92 LEU A CA 1
ATOM 706 C C . LEU A 1 92 ? 3.599 -12.557 -15.972 1.00 74.88 92 LEU A C 1
ATOM 708 O O . LEU A 1 92 ? 3.988 -12.782 -17.115 1.00 74.88 92 LEU A O 1
ATOM 712 N N . THR A 1 93 ? 4.009 -11.479 -15.301 1.00 76.94 93 THR A N 1
ATOM 713 C CA . THR A 1 93 ? 4.895 -10.477 -15.918 1.00 76.94 93 THR A CA 1
ATOM 714 C C . THR A 1 93 ? 6.304 -11.001 -16.155 1.00 76.94 93 THR A C 1
ATOM 716 O O . THR A 1 93 ? 6.901 -10.694 -17.186 1.00 76.94 93 THR A O 1
ATOM 719 N N . ARG A 1 94 ? 6.810 -11.843 -15.247 1.00 76.31 94 ARG A N 1
ATOM 720 C CA . ARG A 1 94 ? 8.144 -12.430 -15.362 1.00 76.31 94 ARG A CA 1
ATOM 721 C C . ARG A 1 94 ? 8.214 -13.440 -16.504 1.00 76.31 94 ARG A C 1
ATOM 723 O O . ARG A 1 94 ? 9.217 -13.484 -17.196 1.00 76.31 94 ARG A O 1
ATOM 730 N N . THR A 1 95 ? 7.136 -14.187 -16.749 1.00 73.62 95 THR A N 1
ATOM 731 C CA . THR A 1 95 ? 7.058 -15.122 -17.882 1.00 73.62 95 THR A CA 1
ATOM 732 C C . THR A 1 95 ? 6.838 -14.441 -19.232 1.00 73.62 95 THR A C 1
ATOM 734 O O . THR A 1 95 ? 7.277 -14.970 -20.244 1.00 73.62 95 THR A O 1
ATOM 737 N N . LEU A 1 96 ? 6.138 -13.299 -19.266 1.00 74.38 96 LEU A N 1
ATOM 738 C CA . LEU A 1 96 ? 5.750 -12.637 -20.521 1.00 74.38 96 LEU A CA 1
ATOM 739 C C . LEU A 1 96 ? 6.795 -11.651 -21.045 1.00 74.38 96 LEU A C 1
ATOM 741 O O . LEU A 1 96 ? 6.884 -11.451 -22.253 1.00 74.38 96 LEU A O 1
ATOM 745 N N . PHE A 1 97 ? 7.557 -11.016 -20.155 1.00 73.56 97 PHE A N 1
ATOM 746 C CA . PHE A 1 97 ? 8.427 -9.900 -20.529 1.00 73.56 97 PHE A CA 1
ATOM 747 C C . PHE A 1 97 ? 9.877 -10.054 -20.067 1.00 73.56 97 PHE A C 1
ATOM 749 O O . PHE A 1 97 ? 10.676 -9.170 -20.354 1.00 73.56 97 PHE A O 1
ATOM 756 N N . ASP A 1 98 ? 10.200 -11.122 -19.323 1.00 69.38 98 ASP A N 1
ATOM 757 C CA . ASP A 1 98 ? 11.518 -11.399 -18.712 1.00 69.38 98 ASP A CA 1
ATOM 758 C C . ASP A 1 98 ? 12.101 -10.232 -17.878 1.00 69.38 98 ASP A C 1
ATOM 760 O O . ASP A 1 98 ? 13.248 -10.226 -17.441 1.00 69.38 98 ASP A O 1
ATOM 764 N N . GLN A 1 99 ? 11.271 -9.225 -17.609 1.00 68.06 99 GLN A N 1
ATOM 765 C CA . GLN A 1 99 ? 11.565 -8.016 -16.859 1.00 68.06 99 GLN A CA 1
ATOM 766 C C . GLN A 1 99 ? 10.488 -7.866 -15.788 1.00 68.06 99 GLN A C 1
ATOM 768 O O . GLN A 1 99 ? 9.318 -8.151 -16.027 1.00 68.06 99 GLN A O 1
ATOM 773 N N . GLY A 1 100 ? 10.865 -7.425 -14.591 1.00 76.06 100 GLY A N 1
ATOM 774 C CA . GLY A 1 100 ? 9.940 -7.267 -13.460 1.00 76.06 100 GLY A CA 1
ATOM 775 C C . GLY A 1 100 ? 10.204 -6.015 -12.634 1.00 76.06 100 GLY A C 1
ATOM 776 O O . GLY A 1 100 ? 9.707 -5.902 -11.517 1.00 76.06 100 GLY A O 1
ATOM 777 N N . GLU A 1 101 ? 11.008 -5.088 -13.154 1.00 84.81 101 GLU A N 1
ATOM 778 C CA . GLU A 1 101 ? 11.476 -3.921 -12.406 1.00 84.81 101 GLU A CA 1
ATOM 779 C C . GLU A 1 101 ? 10.329 -2.989 -12.019 1.00 84.81 101 GLU A C 1
ATOM 781 O O . GLU A 1 101 ? 10.234 -2.585 -10.859 1.00 84.81 101 GLU A O 1
ATOM 786 N N . VAL A 1 102 ? 9.406 -2.718 -12.947 1.00 86.38 102 VAL A N 1
ATOM 787 C CA . VAL A 1 102 ? 8.252 -1.843 -12.697 1.00 86.38 102 VAL A CA 1
ATOM 788 C C . VAL A 1 102 ? 7.303 -2.481 -11.683 1.00 86.38 102 VAL A C 1
ATOM 790 O O . VAL A 1 102 ? 6.842 -1.814 -10.758 1.00 86.38 102 VAL A O 1
ATOM 793 N N . ILE A 1 103 ? 7.060 -3.791 -11.785 1.00 89.50 103 ILE A N 1
ATOM 794 C CA . ILE A 1 103 ? 6.252 -4.542 -10.810 1.00 89.50 103 ILE A CA 1
ATOM 795 C C . ILE A 1 103 ? 6.910 -4.543 -9.429 1.00 89.50 103 ILE A C 1
ATOM 797 O O . ILE A 1 103 ? 6.248 -4.283 -8.420 1.00 89.50 103 ILE A O 1
ATOM 801 N N . ALA A 1 104 ? 8.219 -4.787 -9.363 1.00 89.94 104 ALA A N 1
ATOM 802 C CA . ALA A 1 104 ? 8.978 -4.736 -8.120 1.00 89.94 104 ALA A CA 1
ATOM 803 C C . ALA A 1 104 ? 8.937 -3.335 -7.490 1.00 89.94 104 ALA A C 1
ATOM 805 O O . ALA A 1 104 ? 8.754 -3.211 -6.275 1.00 89.94 104 ALA A O 1
ATOM 806 N N . PHE A 1 105 ? 9.045 -2.285 -8.305 1.00 90.00 105 PHE A N 1
ATOM 807 C CA . PHE A 1 105 ? 8.875 -0.902 -7.874 1.00 90.00 105 PHE A CA 1
ATOM 808 C C . PHE A 1 105 ? 7.462 -0.652 -7.328 1.00 90.00 105 PHE A C 1
ATOM 810 O O . PHE A 1 105 ? 7.320 -0.188 -6.195 1.00 90.00 105 PHE A O 1
ATOM 817 N N . GLY A 1 106 ? 6.418 -1.042 -8.062 1.00 91.12 106 GLY A N 1
ATOM 818 C CA . GLY A 1 106 ? 5.024 -0.890 -7.640 1.00 91.12 106 GLY A CA 1
ATOM 819 C C . GLY A 1 106 ? 4.727 -1.577 -6.304 1.00 91.12 106 GLY A C 1
ATOM 820 O O . GLY A 1 106 ? 4.142 -0.965 -5.409 1.00 91.12 106 GLY A O 1
ATOM 821 N N . LYS A 1 107 ? 5.227 -2.803 -6.102 1.00 94.25 107 LYS A N 1
ATOM 822 C CA . LYS A 1 107 ? 5.152 -3.501 -4.807 1.00 94.25 107 LYS A CA 1
ATOM 823 C C . LYS A 1 107 ? 5.757 -2.677 -3.667 1.00 94.25 107 LYS A C 1
ATOM 825 O O . LYS A 1 107 ? 5.135 -2.547 -2.612 1.00 94.25 107 LYS A O 1
ATOM 830 N N . ARG A 1 108 ? 6.948 -2.102 -3.868 1.00 94.50 108 ARG A N 1
ATOM 831 C CA . ARG A 1 108 ? 7.612 -1.255 -2.857 1.00 94.50 108 ARG A CA 1
ATOM 832 C C . ARG A 1 108 ? 6.796 -0.001 -2.557 1.00 94.50 108 ARG A C 1
ATOM 834 O O . ARG A 1 108 ? 6.663 0.359 -1.390 1.00 94.50 108 ARG A O 1
ATOM 841 N N . VAL A 1 109 ? 6.202 0.622 -3.575 1.00 94.56 109 VAL A N 1
ATOM 842 C CA . VAL A 1 109 ? 5.305 1.773 -3.396 1.00 94.56 109 VAL A CA 1
ATOM 843 C C . VAL A 1 109 ? 4.074 1.384 -2.575 1.00 94.56 109 VAL A C 1
ATOM 845 O O . VAL A 1 109 ? 3.730 2.092 -1.632 1.00 94.56 109 VAL A O 1
ATOM 848 N N . PHE A 1 110 ? 3.435 0.244 -2.850 1.00 95.81 110 PHE A N 1
ATOM 849 C CA . PHE A 1 110 ? 2.285 -0.209 -2.057 1.00 95.81 110 PHE A CA 1
ATOM 850 C C . PHE A 1 110 ? 2.654 -0.535 -0.606 1.00 95.81 110 PHE A C 1
ATOM 852 O O . PHE A 1 110 ? 1.905 -0.166 0.299 1.00 95.81 110 PHE A O 1
ATOM 859 N N . LEU A 1 111 ? 3.823 -1.134 -0.359 1.00 95.94 111 LEU A N 1
ATOM 860 C CA . LEU A 1 111 ? 4.332 -1.325 1.005 1.00 95.94 111 LEU A CA 1
ATOM 861 C C . LEU A 1 111 ? 4.624 0.003 1.705 1.00 95.94 111 LEU A C 1
ATOM 863 O O . LEU A 1 111 ? 4.292 0.155 2.878 1.00 95.94 111 LEU A O 1
ATOM 867 N N . LEU A 1 112 ? 5.186 0.982 0.995 1.00 96.38 112 LEU A N 1
ATOM 868 C CA . LEU A 1 112 ? 5.393 2.322 1.538 1.00 96.38 112 LEU A CA 1
ATOM 869 C C . LEU A 1 112 ? 4.055 2.977 1.902 1.00 96.38 112 LEU A C 1
ATOM 871 O O . LEU A 1 112 ? 3.923 3.532 2.990 1.00 96.38 112 LEU A O 1
ATOM 875 N N . LEU A 1 113 ? 3.037 2.868 1.044 1.00 94.88 113 LEU A N 1
ATOM 876 C CA . LEU A 1 113 ? 1.688 3.350 1.350 1.00 94.88 113 LEU A CA 1
ATOM 877 C C . LEU A 1 113 ? 1.082 2.619 2.554 1.00 94.88 113 LEU A C 1
ATOM 879 O O . LEU A 1 113 ? 0.420 3.259 3.371 1.00 94.88 113 LEU A O 1
ATOM 883 N N . ALA A 1 114 ? 1.333 1.315 2.699 1.00 95.62 114 ALA A N 1
ATOM 884 C CA . ALA A 1 114 ? 0.928 0.552 3.876 1.00 95.62 114 ALA A CA 1
ATOM 885 C C . ALA A 1 114 ? 1.616 1.086 5.139 1.00 95.62 114 ALA A C 1
ATOM 887 O O . ALA A 1 114 ? 0.943 1.376 6.123 1.00 95.62 114 ALA A O 1
ATOM 888 N N . ALA A 1 115 ? 2.931 1.303 5.098 1.00 94.69 115 ALA A N 1
ATOM 889 C CA . ALA A 1 115 ? 3.689 1.862 6.213 1.00 94.69 115 ALA A CA 1
ATOM 890 C C . ALA A 1 115 ? 3.203 3.275 6.582 1.00 94.69 115 ALA A C 1
ATOM 892 O O . ALA A 1 115 ? 2.964 3.570 7.752 1.00 94.69 115 ALA A O 1
ATOM 893 N N . VAL A 1 116 ? 2.967 4.140 5.593 1.00 92.12 116 VAL A N 1
ATOM 894 C CA . VAL A 1 116 ? 2.422 5.487 5.820 1.00 92.12 116 VAL A CA 1
ATOM 895 C C . VAL A 1 116 ? 1.012 5.417 6.413 1.00 92.12 116 VAL A C 1
ATOM 897 O O . VAL A 1 116 ? 0.701 6.175 7.333 1.00 92.12 116 VAL A O 1
ATOM 900 N N . ALA A 1 117 ? 0.156 4.512 5.933 1.00 93.00 117 ALA A N 1
ATOM 901 C CA . ALA A 1 117 ? -1.182 4.308 6.484 1.00 93.00 117 ALA A CA 1
ATOM 902 C C . ALA A 1 117 ? -1.133 3.775 7.923 1.00 93.00 117 ALA A C 1
ATOM 904 O O . ALA A 1 117 ? -1.875 4.273 8.769 1.00 93.00 117 ALA A O 1
ATOM 905 N N . LEU A 1 118 ? -0.231 2.834 8.215 1.00 92.44 118 LEU A N 1
ATOM 906 C CA . LEU A 1 118 ? 0.021 2.315 9.559 1.00 92.44 118 LEU A CA 1
ATOM 907 C C . LEU A 1 118 ? 0.378 3.463 10.507 1.00 92.44 118 LEU A C 1
ATOM 909 O O . LEU A 1 118 ? -0.266 3.654 11.536 1.00 92.44 118 LEU A O 1
ATOM 913 N N . VAL A 1 119 ? 1.352 4.282 10.117 1.00 90.88 119 VAL A N 1
ATOM 914 C CA . VAL A 1 119 ? 1.843 5.395 10.933 1.00 90.88 119 VAL A CA 1
ATOM 915 C C . VAL A 1 119 ? 0.782 6.471 11.148 1.00 90.88 119 VAL A C 1
ATOM 917 O O . VAL A 1 119 ? 0.632 6.969 12.259 1.00 90.88 119 VAL A O 1
ATOM 920 N N . ARG A 1 120 ? 0.036 6.839 10.102 1.00 88.94 120 ARG A N 1
ATOM 921 C CA . ARG A 1 120 ? -0.924 7.952 10.171 1.00 88.94 120 ARG A CA 1
ATOM 922 C C . ARG A 1 120 ? -2.279 7.576 10.761 1.00 88.94 120 ARG A C 1
ATOM 924 O O . ARG A 1 120 ? -2.966 8.465 11.254 1.00 88.94 120 ARG A O 1
ATOM 931 N N . LYS A 1 121 ? -2.707 6.317 10.631 1.00 89.81 121 LYS A N 1
ATOM 932 C CA . LYS A 1 121 ? -4.091 5.907 10.932 1.00 89.81 121 LYS A CA 1
ATOM 933 C C . LYS A 1 121 ? -4.212 4.803 11.979 1.00 89.81 121 LYS A C 1
ATOM 935 O O . LYS A 1 121 ? -5.301 4.633 12.513 1.00 89.81 121 LYS A O 1
ATOM 940 N N . VAL A 1 122 ? -3.139 4.062 12.256 1.00 89.06 122 VAL A N 1
ATOM 941 C CA . VAL A 1 122 ? -3.169 2.914 13.178 1.00 89.06 122 VAL A CA 1
ATOM 942 C C . VAL A 1 122 ? -2.349 3.189 14.434 1.00 89.06 122 VAL A C 1
ATOM 944 O O . VAL A 1 122 ? -2.799 2.895 15.538 1.00 89.06 122 VAL A O 1
ATOM 947 N N . LEU A 1 123 ? -1.152 3.766 14.289 1.00 86.50 123 LEU A N 1
ATOM 948 C CA . LEU A 1 123 ? -0.277 4.019 15.430 1.00 86.50 123 LEU A CA 1
ATOM 949 C C . LEU A 1 123 ? -0.822 5.144 16.328 1.00 86.50 123 LEU A C 1
ATOM 951 O O . LEU A 1 123 ? -1.230 6.195 15.828 1.00 86.50 123 LEU A O 1
ATOM 955 N N . PRO A 1 124 ? -0.780 4.968 17.663 1.00 81.75 124 PRO A N 1
ATOM 956 C CA . PRO A 1 124 ? -1.137 6.023 18.599 1.00 81.75 124 PRO A CA 1
ATOM 957 C C . PRO A 1 124 ? -0.232 7.255 18.431 1.00 81.75 124 PRO A C 1
ATOM 959 O O . PRO A 1 124 ? 0.974 7.094 18.223 1.00 81.75 124 PRO A O 1
ATOM 962 N N . PRO A 1 125 ? -0.745 8.482 18.649 1.00 73.94 125 PRO A N 1
ATOM 963 C CA . PRO A 1 125 ? 0.030 9.718 18.489 1.00 73.94 125 PRO A CA 1
ATOM 964 C C . PRO A 1 125 ? 1.338 9.767 19.302 1.00 73.94 125 PRO A C 1
ATOM 966 O O . PRO A 1 125 ? 2.291 10.443 18.921 1.00 73.94 125 PRO A O 1
ATOM 969 N N . GLY A 1 126 ? 1.396 9.056 20.434 1.00 75.25 126 GLY A N 1
ATOM 970 C CA . GLY A 1 126 ? 2.574 8.991 21.304 1.00 75.25 126 GLY A CA 1
ATOM 971 C C . GLY A 1 126 ? 3.629 7.957 20.897 1.00 75.25 126 GLY A C 1
ATOM 972 O O . GLY A 1 126 ? 4.764 8.053 21.351 1.00 75.25 126 GLY A O 1
ATOM 973 N N . PHE A 1 127 ? 3.297 6.990 20.035 1.00 77.56 127 PHE A N 1
ATOM 974 C CA . PHE A 1 127 ? 4.206 5.890 19.693 1.00 77.56 127 PHE A CA 1
ATOM 975 C C . PHE A 1 127 ? 5.440 6.376 18.918 1.00 77.56 127 PHE A C 1
ATOM 977 O O . PHE A 1 127 ? 6.564 5.998 19.231 1.00 77.56 127 PHE A O 1
ATOM 984 N N . LEU A 1 128 ? 5.256 7.300 17.970 1.00 73.75 128 LEU A N 1
ATOM 985 C CA . LEU A 1 128 ? 6.368 7.877 17.202 1.00 73.75 128 LEU A CA 1
ATOM 986 C C . LEU A 1 128 ? 7.312 8.719 18.073 1.00 73.75 128 LEU A C 1
ATOM 988 O O . LEU A 1 128 ? 8.514 8.736 17.834 1.00 73.75 128 LEU A O 1
ATOM 992 N N . LYS A 1 129 ? 6.785 9.378 19.115 1.00 70.75 129 LYS A N 1
ATOM 993 C CA . LYS A 1 129 ? 7.601 10.126 20.088 1.00 70.75 129 LYS A CA 1
ATOM 994 C C . LYS A 1 129 ? 8.458 9.208 20.964 1.00 70.75 129 LYS A C 1
ATOM 996 O O . LYS A 1 129 ? 9.494 9.650 21.445 1.00 70.75 129 LYS A O 1
ATOM 1001 N N . LEU A 1 130 ? 8.027 7.963 21.178 1.00 75.38 130 LEU A N 1
ATOM 1002 C CA . LEU A 1 130 ? 8.785 6.958 21.926 1.00 75.38 130 LEU A CA 1
ATOM 1003 C C . LEU A 1 130 ? 9.901 6.329 21.084 1.00 75.38 130 LEU A C 1
ATOM 1005 O O . LEU A 1 130 ? 10.952 6.043 21.635 1.00 75.38 130 LEU A O 1
ATOM 1009 N N . MET A 1 131 ? 9.696 6.150 19.774 1.00 73.25 131 MET A N 1
ATOM 1010 C CA . MET A 1 131 ? 10.724 5.621 18.861 1.00 73.25 131 MET A CA 1
ATOM 1011 C C . MET A 1 131 ? 11.758 6.658 18.397 1.00 73.25 131 MET A C 1
ATOM 1013 O O . MET A 1 131 ? 12.803 6.281 17.882 1.00 73.25 131 MET A O 1
ATOM 1017 N N . GLY A 1 132 ? 11.447 7.953 18.509 1.00 68.56 132 GLY A N 1
ATOM 1018 C CA . GLY A 1 132 ? 12.367 9.051 18.186 1.00 68.56 132 GLY A CA 1
ATOM 1019 C C . GLY A 1 132 ? 13.291 9.467 19.339 1.00 68.56 132 GLY A C 1
ATOM 1020 O O . GLY A 1 132 ? 13.967 10.487 19.218 1.00 68.56 132 GLY A O 1
ATOM 1021 N N . ARG A 1 133 ? 13.268 8.728 20.453 1.00 49.22 133 ARG A N 1
ATOM 1022 C CA . ARG A 1 133 ? 14.256 8.772 21.538 1.00 49.22 133 ARG A CA 1
ATOM 1023 C C . ARG A 1 133 ? 15.174 7.567 21.417 1.00 49.22 133 ARG A C 1
ATOM 1025 O O . ARG A 1 133 ? 16.351 7.728 21.793 1.00 49.22 133 ARG A O 1
#

Sequence (133 aa):
MEQLQAWLQTATDTALGWLTSPAALSQLGLLIAAYLVARLLSHRFSPVIEHTLTPKPEATHILARLRRFALQFLPLLLPLLAYALTAAGEGLTRTLFDQGEVIAFGKRVFLLLAAVALVRKVLPPGFLKLMGR

pLDDT: mean 86.86, std 7.88, range [49.22, 96.56]

Foldseek 3Di:
DVVVVVVVVVVVVVVVVLVPDPLSVVLVVQLVVQLVVLVVVLVVCLVVLCVVLQDDPPDPDPSNVVSVLVNLLSLLSRLVSSLVSLVVCQVVSCVPPVDCVSSVVSNVVSVVVSVVCCVPRRDDPCPVVVVVD